Protein AF-A0A2U3F2V1-F1 (afdb_monomer_lite)

Foldseek 3Di:
DDVVVVQVVLLVVLACQAPQHNQEDEVPRDDPPDPDDFHKYKYWPDKDWDAPDDPDRDTDMDTDIDIDTDGFADADPPGPCRVVVRVVSVVRRVVSSVD

pLDDT: mean 91.69, std 7.23, range [61.81, 96.94]

Structure (mmCIF, N/CA/C/O backbone):
data_AF-A0A2U3F2V1-F1
#
_entry.id   AF-A0A2U3F2V1-F1
#
loop_
_atom_site.group_PDB
_atom_site.id
_atom_site.type_symbol
_atom_site.label_atom_id
_atom_site.label_alt_id
_atom_site.label_comp_id
_atom_site.label_asym_id
_atom_site.label_entity_id
_atom_site.label_seq_id
_atom_site.pdbx_PDB_ins_code
_atom_site.Cartn_x
_atom_site.Cartn_y
_atom_site.Cartn_z
_atom_site.occupancy
_atom_site.B_iso_or_equiv
_atom_site.auth_seq_id
_atom_site.auth_comp_id
_atom_site.auth_asym_id
_atom_site.auth_atom_id
_atom_site.pdbx_PDB_model_num
ATOM 1 N N . MET A 1 1 ? -15.440 -3.746 14.838 1.00 61.81 1 MET A N 1
ATOM 2 C CA . MET A 1 1 ? -14.649 -3.974 13.608 1.00 61.81 1 MET A CA 1
ATOM 3 C C . MET A 1 1 ? -13.186 -3.701 13.942 1.00 61.81 1 MET A C 1
ATOM 5 O O . MET A 1 1 ? -12.940 -2.729 14.636 1.00 61.81 1 MET A O 1
ATOM 9 N N . ASN A 1 2 ? -12.250 -4.579 13.570 1.00 83.19 2 ASN A N 1
ATOM 10 C CA . ASN A 1 2 ? -10.814 -4.450 13.891 1.00 83.19 2 ASN A CA 1
ATOM 11 C C . ASN A 1 2 ? -10.056 -3.918 12.656 1.00 83.19 2 ASN A C 1
ATOM 13 O O . ASN A 1 2 ? -10.437 -4.283 11.541 1.00 83.19 2 ASN A O 1
ATOM 17 N N . SER A 1 3 ? -9.002 -3.108 12.817 1.00 89.81 3 SER A N 1
ATOM 18 C CA . SER A 1 3 ? -8.172 -2.605 11.704 1.00 89.81 3 SER A CA 1
ATOM 19 C C . SER A 1 3 ? -7.656 -3.699 10.774 1.00 89.81 3 SER A C 1
ATOM 21 O O . SER A 1 3 ? -7.562 -3.476 9.570 1.00 89.81 3 SER A O 1
ATOM 23 N N . ALA A 1 4 ? -7.393 -4.904 11.291 1.00 90.94 4 ALA A N 1
ATOM 24 C CA . ALA A 1 4 ? -7.028 -6.056 10.465 1.00 90.94 4 ALA A CA 1
ATOM 25 C C . ALA A 1 4 ? -8.085 -6.357 9.388 1.00 90.94 4 ALA A C 1
ATOM 27 O O . ALA A 1 4 ? -7.738 -6.589 8.234 1.00 90.94 4 ALA A O 1
ATOM 28 N N . ARG A 1 5 ? -9.375 -6.260 9.735 1.00 92.06 5 ARG A N 1
ATOM 29 C CA . ARG A 1 5 ? -10.468 -6.491 8.788 1.00 92.06 5 ARG A CA 1
ATOM 30 C C . ARG A 1 5 ? -10.573 -5.375 7.752 1.00 92.06 5 ARG A C 1
ATOM 32 O O . ARG A 1 5 ? -10.813 -5.656 6.586 1.00 92.06 5 ARG A O 1
ATOM 39 N N . LEU A 1 6 ? -10.377 -4.120 8.162 1.00 93.38 6 LEU A N 1
ATOM 40 C CA . LEU A 1 6 ? -10.331 -2.985 7.232 1.00 93.38 6 LEU A CA 1
ATOM 41 C C . LEU A 1 6 ? -9.167 -3.120 6.244 1.00 93.38 6 LEU A C 1
ATOM 43 O O . LEU A 1 6 ? -9.338 -2.891 5.051 1.00 93.38 6 LEU A O 1
ATOM 47 N N . ARG A 1 7 ? -8.006 -3.567 6.728 1.00 95.12 7 ARG A N 1
ATOM 48 C CA . ARG A 1 7 ? -6.838 -3.853 5.895 1.00 95.12 7 ARG A CA 1
ATOM 49 C C . ARG A 1 7 ? -7.104 -4.976 4.893 1.00 95.12 7 ARG A C 1
ATOM 51 O O . ARG A 1 7 ? -6.779 -4.815 3.724 1.00 95.12 7 ARG A O 1
ATOM 58 N N . GLU A 1 8 ? -7.721 -6.078 5.317 1.00 94.88 8 GLU A N 1
ATOM 59 C CA . GLU A 1 8 ? -8.135 -7.162 4.411 1.00 94.88 8 GLU A CA 1
ATOM 60 C C . GLU A 1 8 ? -9.094 -6.671 3.323 1.00 94.88 8 GLU A C 1
ATOM 62 O O . GLU A 1 8 ? -8.922 -7.023 2.158 1.00 94.88 8 GLU A O 1
ATOM 67 N N . LEU A 1 9 ? -10.077 -5.840 3.687 1.00 95.62 9 LEU A N 1
ATOM 68 C CA . LEU A 1 9 ? -11.013 -5.253 2.727 1.00 95.62 9 LEU A CA 1
ATOM 69 C C . LEU A 1 9 ? -10.287 -4.371 1.707 1.00 95.62 9 LEU A C 1
ATOM 71 O O . LEU A 1 9 ? -10.552 -4.495 0.515 1.00 95.62 9 LEU A O 1
ATOM 75 N N . ALA A 1 10 ? -9.335 -3.543 2.145 1.00 96.00 10 ALA A N 1
ATOM 76 C CA . ALA A 1 10 ? -8.512 -2.742 1.242 1.00 96.00 10 ALA A CA 1
ATOM 77 C C . ALA A 1 10 ? -7.667 -3.624 0.304 1.00 96.00 10 ALA A C 1
ATOM 79 O O . ALA A 1 10 ? -7.663 -3.407 -0.905 1.00 96.00 10 ALA A O 1
ATOM 80 N N . VAL A 1 11 ? -7.017 -4.674 0.822 1.00 96.75 11 VAL A N 1
ATOM 81 C CA . VAL A 1 11 ? -6.269 -5.638 -0.006 1.00 96.75 11 VAL A CA 1
ATOM 82 C C . VAL A 1 11 ? -7.177 -6.262 -1.068 1.00 96.75 11 VAL A C 1
ATOM 84 O O . VAL A 1 11 ? -6.824 -6.281 -2.244 1.00 96.75 11 VAL A O 1
ATOM 87 N N . GLN A 1 12 ? -8.354 -6.753 -0.676 1.00 96.75 12 GLN A N 1
ATOM 88 C CA . GLN A 1 12 ? -9.312 -7.355 -1.606 1.00 96.75 12 GLN A CA 1
ATOM 89 C C . GLN A 1 12 ? -9.824 -6.353 -2.645 1.00 96.75 12 GLN A C 1
ATOM 91 O O . GLN A 1 12 ? -9.966 -6.716 -3.808 1.00 96.75 12 GLN A O 1
ATOM 96 N N . ALA A 1 13 ? -10.066 -5.104 -2.243 1.00 96.75 13 ALA A N 1
ATOM 97 C CA . ALA A 1 13 ? -10.570 -4.064 -3.128 1.00 96.75 13 ALA A CA 1
ATOM 98 C C . ALA A 1 13 ? -9.564 -3.654 -4.212 1.00 96.75 13 ALA A C 1
ATOM 100 O O . ALA A 1 13 ? -10.001 -3.320 -5.310 1.00 96.75 13 ALA A O 1
ATOM 101 N N . ILE A 1 14 ? -8.259 -3.689 -3.917 1.00 96.94 14 ILE A N 1
ATOM 102 C CA . ILE A 1 14 ? -7.183 -3.266 -4.834 1.00 96.94 14 ILE A CA 1
ATOM 103 C C . ILE A 1 14 ? -6.735 -4.409 -5.764 1.00 96.94 14 ILE A C 1
ATOM 105 O O . ILE A 1 14 ? -6.293 -4.167 -6.888 1.00 96.94 14 ILE A O 1
ATOM 109 N N . ARG A 1 15 ? -6.840 -5.672 -5.326 1.00 96.19 15 ARG A N 1
ATOM 110 C CA . ARG A 1 15 ? -6.382 -6.836 -6.107 1.00 96.19 15 ARG A CA 1
ATOM 111 C C . ARG A 1 15 ? -6.988 -6.871 -7.509 1.00 96.19 15 ARG A C 1
ATOM 113 O O . ARG A 1 15 ? -8.201 -6.845 -7.677 1.00 96.19 15 ARG A O 1
ATOM 120 N N . GLY A 1 16 ? -6.117 -7.024 -8.504 1.00 96.06 16 GLY A N 1
ATOM 121 C CA . GLY A 1 16 ? -6.487 -7.153 -9.912 1.00 96.06 16 GLY A CA 1
ATOM 122 C C . GLY A 1 16 ? -6.913 -5.844 -10.582 1.00 96.06 16 GLY A C 1
ATOM 123 O O . GLY A 1 16 ? -7.326 -5.890 -11.735 1.00 96.06 16 GLY A O 1
ATOM 124 N N . LYS A 1 17 ? -6.826 -4.700 -9.889 1.00 96.31 17 LYS A N 1
ATOM 125 C CA . LYS A 1 17 ? -7.247 -3.391 -10.41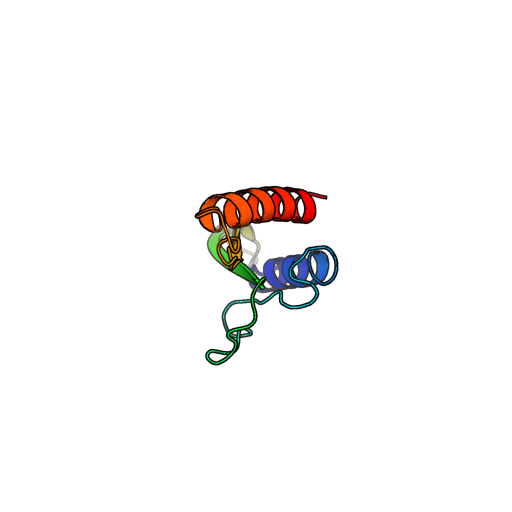8 1.00 96.31 17 LYS A CA 1
ATOM 126 C C . LYS A 1 17 ? -6.102 -2.441 -10.751 1.00 96.31 17 LYS A C 1
ATOM 128 O O . LYS A 1 17 ? -6.349 -1.384 -11.316 1.00 96.31 17 LYS A O 1
ATOM 133 N N . THR A 1 18 ? -4.875 -2.810 -10.402 1.00 96.44 18 THR A N 1
ATOM 134 C CA . THR A 1 18 ? -3.686 -1.985 -10.630 1.00 96.44 18 THR A CA 1
ATOM 135 C C . THR A 1 18 ? -2.639 -2.745 -11.437 1.00 96.44 18 THR A C 1
ATOM 137 O O . THR A 1 18 ? -2.731 -3.967 -11.600 1.00 96.44 18 THR A O 1
ATOM 140 N N . LEU A 1 19 ? -1.582 -2.050 -11.862 1.00 93.69 19 LEU A N 1
ATOM 141 C CA . LEU A 1 19 ? -0.384 -2.658 -12.457 1.00 93.69 19 LEU A CA 1
ATOM 142 C C . LEU A 1 19 ? 0.245 -3.770 -11.586 1.00 93.69 19 LEU A C 1
ATOM 144 O O . LEU A 1 19 ? 0.899 -4.671 -12.111 1.00 93.69 19 LEU A O 1
ATOM 148 N N . ALA A 1 20 ? 0.024 -3.766 -10.264 1.00 93.81 20 ALA A N 1
ATOM 149 C CA . ALA A 1 20 ? 0.477 -4.834 -9.365 1.00 93.81 20 ALA A CA 1
ATOM 150 C C . ALA A 1 20 ? -0.287 -6.162 -9.558 1.00 93.81 20 ALA A C 1
ATOM 152 O O . ALA A 1 20 ? 0.124 -7.201 -9.031 1.00 93.81 20 ALA A O 1
ATOM 153 N N . GLY A 1 21 ? -1.398 -6.163 -10.302 1.00 94.44 21 GLY A N 1
ATOM 154 C CA . GLY A 1 21 ? -2.239 -7.336 -10.505 1.00 94.44 21 GLY A CA 1
ATOM 155 C C . GLY A 1 21 ? -2.717 -7.905 -9.168 1.00 94.44 21 GLY A C 1
ATOM 156 O O . GLY A 1 21 ? -3.309 -7.208 -8.344 1.00 94.44 21 GLY A O 1
ATOM 157 N N . HIS A 1 22 ? -2.443 -9.186 -8.919 1.00 93.88 22 HIS A N 1
ATOM 158 C CA . HIS A 1 22 ? -2.801 -9.845 -7.657 1.00 93.88 22 HIS A CA 1
ATOM 159 C C . HIS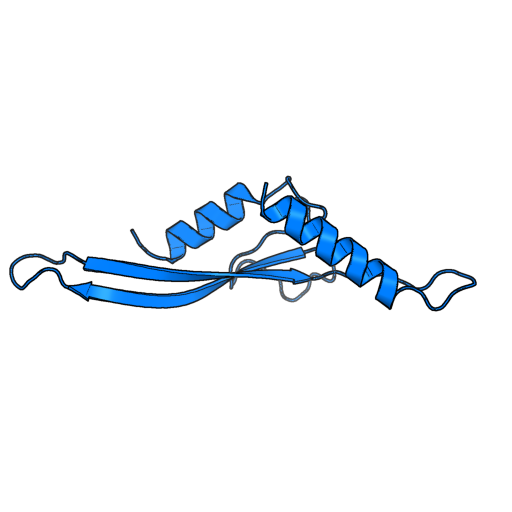 A 1 22 ? -1.746 -9.694 -6.546 1.00 93.88 22 HIS A C 1
ATOM 161 O O . HIS A 1 22 ? -1.981 -10.167 -5.431 1.00 93.88 22 HIS A O 1
ATOM 167 N N . ARG A 1 23 ? -0.615 -9.020 -6.809 1.00 93.81 23 ARG A N 1
ATOM 168 C CA . ARG A 1 23 ? 0.500 -8.821 -5.863 1.00 93.81 23 ARG A CA 1
ATOM 169 C C . ARG A 1 23 ? 0.200 -7.694 -4.871 1.00 93.81 23 ARG A C 1
ATOM 171 O O . ARG A 1 23 ? 0.890 -6.679 -4.805 1.00 93.81 23 ARG A O 1
ATOM 178 N N . VAL A 1 24 ? -0.870 -7.885 -4.103 1.00 95.25 24 VAL A N 1
ATOM 179 C CA . VAL A 1 24 ? -1.325 -6.984 -3.039 1.00 95.25 24 VAL A CA 1
ATOM 180 C C . VAL A 1 24 ? -1.358 -7.761 -1.726 1.00 95.25 24 VAL A C 1
ATOM 182 O O . VAL A 1 24 ? -2.086 -8.758 -1.597 1.00 95.25 24 VAL A O 1
ATOM 185 N N . TYR A 1 25 ? -0.569 -7.300 -0.758 1.00 94.69 25 TYR A N 1
ATOM 186 C CA . TYR A 1 25 ? -0.249 -8.039 0.461 1.00 94.69 25 TYR A CA 1
ATOM 187 C C . TYR A 1 25 ? -0.568 -7.245 1.733 1.00 94.69 25 TYR A C 1
ATOM 189 O O . TYR A 1 25 ? -0.459 -6.020 1.764 1.00 94.69 25 TYR A O 1
ATOM 197 N N . SER A 1 26 ? -0.901 -7.960 2.810 1.00 94.38 26 SER A N 1
ATOM 198 C CA . SER A 1 26 ? -0.849 -7.461 4.190 1.00 94.38 26 SER A CA 1
ATOM 199 C C . SER A 1 26 ? 0.517 -7.803 4.815 1.00 94.38 26 SER A C 1
ATOM 201 O O . SER A 1 26 ? 1.167 -8.755 4.369 1.00 94.38 26 SER A O 1
ATOM 203 N N . PRO A 1 27 ? 0.981 -7.091 5.868 1.00 87.88 27 PRO A N 1
ATOM 204 C CA . PRO A 1 27 ? 2.116 -7.524 6.669 1.00 87.88 27 PRO A CA 1
ATOM 205 C C . PRO A 1 27 ? 1.943 -8.995 7.059 1.00 87.88 27 PRO A C 1
ATOM 207 O O . PRO A 1 27 ? 0.933 -9.328 7.680 1.00 87.88 27 PRO A O 1
ATOM 210 N N . ARG A 1 28 ? 2.940 -9.826 6.715 1.00 84.56 28 ARG A N 1
ATOM 211 C CA . ARG A 1 28 ? 3.021 -11.302 6.854 1.00 84.56 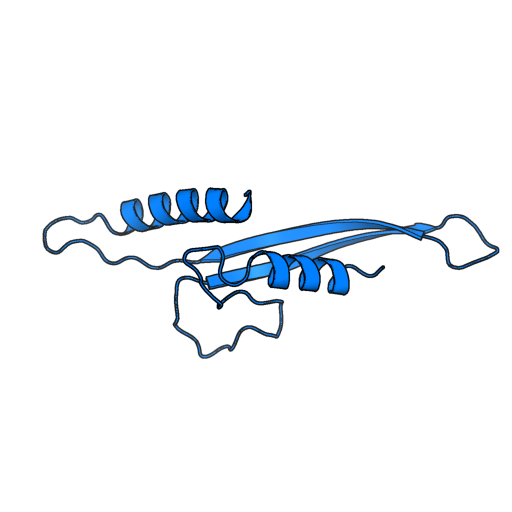28 ARG A CA 1
ATOM 212 C C . ARG A 1 28 ? 2.543 -12.146 5.667 1.00 84.56 28 ARG A C 1
ATOM 214 O O . ARG A 1 28 ? 2.917 -13.312 5.621 1.00 84.56 28 ARG A O 1
ATOM 221 N N . ASP A 1 29 ? 1.830 -11.576 4.699 1.00 86.94 29 ASP A N 1
ATOM 222 C CA . ASP A 1 29 ? 1.442 -12.306 3.477 1.00 86.94 29 ASP A CA 1
ATOM 223 C C . ASP A 1 29 ? 2.486 -12.172 2.362 1.00 86.94 29 ASP A C 1
ATOM 225 O O . ASP A 1 29 ? 2.511 -12.962 1.419 1.00 86.94 29 ASP A O 1
ATOM 229 N N . TRP A 1 30 ? 3.343 -11.152 2.445 1.00 83.81 30 TRP A N 1
ATOM 230 C CA . TRP A 1 30 ? 4.393 -10.927 1.463 1.00 83.81 30 TRP A CA 1
ATOM 231 C C . TRP A 1 30 ? 5.560 -11.896 1.690 1.00 83.81 30 TRP A C 1
ATOM 233 O O . TRP A 1 30 ? 6.208 -11.875 2.739 1.00 83.81 30 TRP A O 1
ATOM 243 N N . ALA A 1 31 ? 5.828 -12.751 0.700 1.00 76.44 31 ALA A N 1
ATOM 244 C CA . ALA A 1 31 ? 6.931 -13.699 0.752 1.00 76.44 31 ALA A CA 1
ATOM 245 C C . ALA A 1 31 ? 8.282 -12.970 0.705 1.00 76.44 31 ALA A C 1
ATOM 247 O O . ALA A 1 31 ? 8.554 -12.207 -0.218 1.00 76.44 31 ALA A O 1
ATOM 248 N N . THR A 1 32 ? 9.181 -13.290 1.639 1.00 65.75 32 TH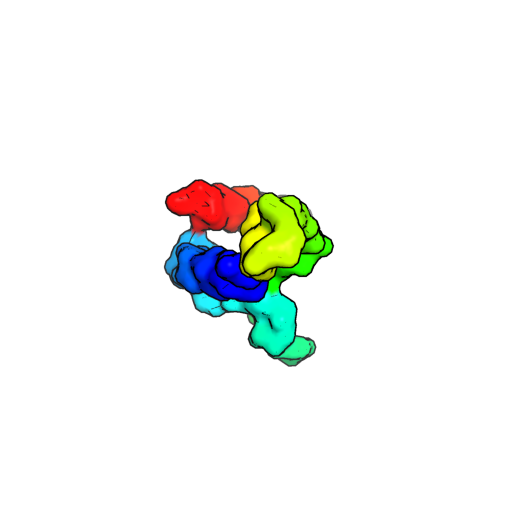R A N 1
ATOM 249 C CA . THR A 1 32 ? 10.535 -12.703 1.727 1.00 65.75 32 THR A CA 1
ATOM 250 C C . THR A 1 32 ? 11.448 -13.028 0.538 1.00 65.75 32 THR A C 1
ATOM 252 O O . THR A 1 32 ? 12.558 -12.513 0.465 1.00 65.75 32 THR A O 1
ATOM 255 N N . ARG A 1 33 ? 11.002 -13.900 -0.375 1.00 64.19 33 ARG A N 1
ATOM 256 C CA . ARG A 1 33 ? 11.765 -14.400 -1.530 1.00 64.19 33 ARG A CA 1
ATOM 257 C C . ARG A 1 33 ? 11.270 -13.875 -2.882 1.00 64.19 33 ARG A C 1
ATOM 259 O O . ARG A 1 33 ? 11.850 -14.228 -3.899 1.00 64.19 33 ARG A O 1
ATOM 266 N N . SER A 1 34 ? 10.194 -13.090 -2.908 1.00 64.62 34 SER A N 1
ATOM 267 C CA . SER A 1 34 ? 9.599 -12.596 -4.152 1.00 64.62 34 SER A CA 1
ATOM 268 C C . SER A 1 34 ? 10.320 -11.332 -4.623 1.00 64.62 34 SER A C 1
ATOM 270 O O . SER A 1 34 ? 10.147 -10.282 -4.007 1.00 64.62 34 SER A O 1
ATOM 272 N N . GLN A 1 35 ? 11.078 -11.421 -5.720 1.00 68.50 35 GLN A N 1
ATOM 273 C CA . GLN A 1 35 ? 11.590 -10.253 -6.464 1.00 68.50 35 GLN A CA 1
ATOM 274 C C . GLN A 1 35 ? 10.544 -9.668 -7.434 1.00 68.50 35 GLN A C 1
ATOM 276 O O . GLN A 1 35 ? 10.842 -8.782 -8.226 1.00 68.50 35 GLN A O 1
ATOM 281 N N . ASP A 1 36 ? 9.302 -10.146 -7.369 1.00 80.88 36 ASP A N 1
ATOM 282 C CA . ASP A 1 36 ? 8.274 -9.808 -8.344 1.00 80.88 36 ASP A CA 1
ATOM 283 C C . ASP A 1 36 ? 7.677 -8.413 -8.091 1.00 80.88 36 ASP A C 1
ATOM 285 O O . ASP A 1 36 ? 6.719 -8.252 -7.330 1.00 80.88 36 ASP A O 1
ATOM 289 N N . TYR A 1 37 ? 8.222 -7.406 -8.771 1.00 90.06 37 TYR A N 1
ATOM 290 C CA . TYR A 1 37 ? 7.614 -6.086 -8.930 1.00 90.06 37 TYR A CA 1
ATOM 291 C C . TYR A 1 37 ? 6.742 -6.024 -10.199 1.00 90.06 37 TYR A C 1
ATOM 293 O O . TYR A 1 37 ? 6.892 -6.848 -11.110 1.00 90.06 37 TYR A O 1
ATOM 301 N N . PRO A 1 38 ? 5.792 -5.077 -10.289 1.00 93.12 38 PRO A N 1
ATOM 302 C CA . PRO A 1 38 ? 5.265 -4.211 -9.226 1.00 93.12 38 PRO A CA 1
ATOM 303 C C . PRO A 1 38 ? 4.450 -4.934 -8.136 1.00 93.12 38 PRO A C 1
ATOM 305 O O . PRO A 1 38 ? 3.747 -5.906 -8.419 1.00 93.12 38 PRO A O 1
ATOM 308 N N . LEU A 1 39 ? 4.465 -4.406 -6.906 1.00 94.00 39 LEU A N 1
ATOM 309 C CA . LEU A 1 39 ? 3.655 -4.904 -5.782 1.00 94.00 39 LEU A CA 1
ATOM 310 C C . LEU A 1 39 ? 3.101 -3.781 -4.897 1.00 94.00 39 LEU A C 1
ATOM 312 O O . LEU A 1 39 ? 3.617 -2.665 -4.887 1.00 94.00 39 LEU A O 1
ATOM 316 N N . ILE A 1 40 ? 2.076 -4.103 -4.103 1.00 95.50 40 ILE A N 1
ATOM 317 C CA . ILE A 1 40 ? 1.477 -3.199 -3.112 1.00 95.50 40 ILE A CA 1
ATOM 318 C C . ILE A 1 40 ? 1.464 -3.865 -1.732 1.00 95.50 40 ILE A C 1
ATOM 320 O O . ILE A 1 40 ? 0.997 -4.995 -1.572 1.00 95.50 40 ILE A O 1
ATOM 324 N N . LEU A 1 41 ? 1.923 -3.138 -0.714 1.00 95.31 41 LEU A N 1
ATOM 325 C CA . LEU A 1 41 ? 1.830 -3.520 0.692 1.00 95.31 41 LEU A CA 1
ATOM 326 C C . LEU A 1 41 ? 0.833 -2.606 1.414 1.00 95.31 41 LEU A C 1
ATOM 328 O O . LEU A 1 41 ? 1.042 -1.399 1.504 1.00 95.31 41 LEU A O 1
ATOM 332 N N . VAL A 1 42 ? -0.235 -3.183 1.961 1.00 96.69 42 VAL A N 1
ATOM 333 C CA . VAL A 1 42 ? -1.237 -2.462 2.757 1.00 96.69 42 VAL A CA 1
ATOM 334 C C . VAL A 1 42 ? -0.976 -2.742 4.227 1.00 96.69 42 VAL A C 1
ATOM 336 O O . VAL A 1 42 ? -1.021 -3.895 4.639 1.00 96.69 42 VAL A O 1
ATOM 339 N N . GLN A 1 43 ? -0.727 -1.718 5.040 1.00 95.31 43 GLN A N 1
ATOM 340 C CA . GLN A 1 43 ? -0.379 -1.841 6.457 1.00 95.31 43 GLN A CA 1
ATOM 341 C C . GLN A 1 43 ? -1.327 -1.025 7.332 1.00 95.31 43 GLN A C 1
ATOM 343 O O . GLN A 1 43 ? -1.854 -0.001 6.913 1.00 95.31 43 GLN A O 1
ATOM 348 N N . THR A 1 44 ? -1.510 -1.454 8.579 1.00 94.75 44 THR A N 1
ATOM 349 C CA . THR A 1 44 ? -2.123 -0.615 9.613 1.00 94.75 44 THR A CA 1
ATOM 350 C C . THR A 1 44 ? -1.001 -0.017 10.440 1.00 94.75 44 THR A C 1
ATOM 352 O O . THR A 1 44 ? -0.337 -0.750 11.170 1.00 94.75 44 THR A O 1
ATOM 355 N N . VAL A 1 45 ? -0.773 1.287 10.308 1.00 94.56 45 VAL A N 1
ATOM 356 C CA . VAL A 1 45 ? 0.323 1.975 11.014 1.00 94.56 45 VAL A CA 1
ATOM 357 C C . VAL A 1 45 ? -0.125 2.593 12.332 1.00 94.56 45 VAL A C 1
ATOM 359 O O . VAL A 1 45 ? 0.695 2.838 13.209 1.00 94.56 45 VAL A O 1
ATOM 362 N N . TYR A 1 46 ? -1.429 2.820 12.482 1.00 93.81 46 TYR A N 1
ATOM 363 C CA . TYR A 1 46 ? -2.007 3.434 13.666 1.00 93.81 46 TYR A CA 1
ATOM 364 C C . TYR A 1 46 ? -3.418 2.903 13.923 1.00 93.81 46 TYR A C 1
ATOM 366 O O . TYR A 1 46 ? -4.199 2.719 12.985 1.00 93.81 46 TYR A O 1
ATOM 374 N N . GLU A 1 47 ? -3.748 2.668 15.189 1.00 93.44 47 GLU A N 1
ATOM 375 C CA . GLU A 1 47 ? -5.099 2.355 15.653 1.00 93.44 47 GLU A CA 1
ATOM 376 C C . GLU A 1 47 ? -5.290 2.952 17.048 1.00 93.44 47 GLU A C 1
ATOM 378 O O . GLU A 1 47 ? -4.521 2.662 17.963 1.00 93.44 47 GLU A O 1
ATOM 383 N N . GLU A 1 48 ? -6.342 3.746 17.212 1.00 93.31 48 GLU A N 1
ATOM 384 C CA . GLU A 1 48 ? -6.759 4.314 18.489 1.00 93.31 48 GLU A CA 1
ATOM 385 C C . GLU A 1 48 ? -8.233 4.003 18.743 1.00 93.31 48 GLU A C 1
ATOM 387 O O . GLU A 1 48 ? -9.054 3.996 17.821 1.00 93.31 48 GLU A O 1
ATOM 392 N N . LYS A 1 49 ? -8.567 3.709 20.003 1.00 92.56 49 LYS A N 1
ATOM 393 C CA . LYS A 1 49 ? -9.912 3.315 20.428 1.00 92.56 49 LYS A CA 1
ATOM 394 C C . LYS A 1 49 ? -10.396 4.199 21.562 1.00 92.56 49 LYS A C 1
ATOM 396 O O . LYS A 1 49 ? -9.818 4.206 22.645 1.00 92.56 49 LYS A O 1
ATOM 401 N N . PHE A 1 50 ? -11.525 4.850 21.336 1.00 93.44 50 PHE A N 1
ATOM 402 C CA . PHE A 1 50 ? -12.199 5.700 22.304 1.00 93.44 50 PHE A CA 1
ATOM 403 C C . PHE A 1 50 ? -13.358 4.933 22.926 1.00 93.44 50 PHE A C 1
ATOM 405 O O . PHE A 1 50 ? -14.315 4.584 22.236 1.00 93.44 50 PHE A O 1
ATOM 412 N N . SER A 1 51 ? -13.268 4.636 24.225 1.00 93.06 51 SER A N 1
ATOM 413 C CA . SER A 1 51 ? -14.344 3.948 24.947 1.00 93.06 51 SER A CA 1
ATOM 414 C C . SER A 1 51 ? -15.599 4.818 25.031 1.00 93.06 51 SER A C 1
ATOM 416 O O . SER A 1 51 ? -15.516 6.000 25.359 1.00 93.06 51 SER A O 1
ATOM 418 N N . LYS A 1 52 ? -16.769 4.213 24.804 1.00 92.56 52 LYS A N 1
ATOM 419 C CA . LYS A 1 52 ? -18.080 4.874 24.926 1.00 92.56 52 LYS A CA 1
ATOM 420 C C . LYS A 1 52 ? -18.678 4.831 26.331 1.00 92.56 52 LYS A C 1
ATOM 422 O O . LYS A 1 52 ? -19.771 5.347 26.544 1.00 92.56 52 LYS A O 1
ATOM 427 N N . GLY A 1 53 ? -18.002 4.218 27.300 1.00 91.38 53 GLY A N 1
ATOM 428 C CA . GLY A 1 53 ? -18.485 4.168 28.677 1.00 91.38 53 GLY A CA 1
ATOM 429 C C . GLY A 1 53 ? -18.070 2.908 29.421 1.00 91.38 53 GLY A C 1
ATOM 430 O O . GLY A 1 53 ? -17.251 2.119 28.961 1.00 91.38 53 GLY A O 1
ATOM 431 N N . ARG A 1 54 ? -18.633 2.736 30.620 1.00 83.56 54 ARG A N 1
ATOM 432 C CA . ARG A 1 54 ? -18.202 1.707 31.582 1.00 83.56 54 ARG A CA 1
ATOM 433 C C . ARG A 1 54 ? -19.022 0.414 31.538 1.00 83.56 54 ARG A C 1
ATOM 435 O O . ARG A 1 54 ? -18.593 -0.583 32.102 1.00 83.56 54 ARG A O 1
ATOM 442 N N . ASN A 1 55 ? -20.172 0.421 30.861 1.00 87.50 55 ASN A N 1
ATOM 443 C CA . ASN A 1 55 ? -21.176 -0.643 30.994 1.00 87.50 55 ASN A CA 1
ATOM 444 C C . ASN A 1 55 ? -21.140 -1.684 29.862 1.00 87.50 55 ASN A C 1
ATOM 446 O O . ASN A 1 55 ? -21.816 -2.703 29.956 1.00 87.50 55 ASN A O 1
ATOM 450 N N . ALA A 1 56 ? -20.376 -1.439 28.794 1.00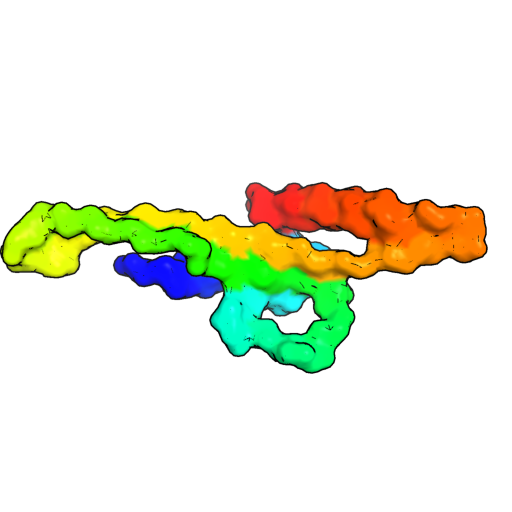 88.62 56 ALA A N 1
ATOM 451 C CA . ALA A 1 56 ? -20.191 -2.377 27.690 1.00 88.62 56 ALA A CA 1
ATOM 452 C C . ALA A 1 56 ? -18.886 -2.068 26.930 1.00 88.62 56 ALA A C 1
ATOM 454 O O . ALA A 1 56 ? -18.495 -0.901 26.859 1.00 88.62 56 ALA A O 1
ATOM 455 N N . PRO A 1 57 ? -18.225 -3.070 26.317 1.00 86.69 57 PRO A N 1
ATOM 456 C CA . PRO A 1 57 ? -17.042 -2.864 25.483 1.00 86.69 57 PRO A CA 1
ATOM 457 C C . PRO A 1 57 ? -17.441 -2.269 24.125 1.00 86.69 57 PRO A C 1
ATOM 459 O O . PRO A 1 57 ? -17.539 -2.963 23.113 1.00 86.69 57 PRO 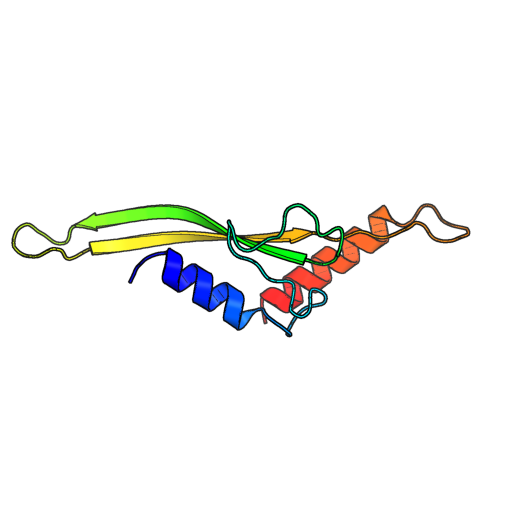A O 1
ATOM 462 N N . GLN A 1 58 ? -17.705 -0.966 24.116 1.00 91.12 58 GLN A N 1
ATOM 463 C CA . GLN A 1 58 ? -18.066 -0.194 22.934 1.00 91.12 58 GLN A CA 1
ATOM 464 C C . GLN A 1 58 ? -17.003 0.869 22.687 1.00 91.12 58 GLN A C 1
ATOM 466 O O . GLN A 1 58 ? -16.660 1.622 23.596 1.00 91.12 58 GLN A O 1
ATOM 471 N N . PHE A 1 59 ? -16.498 0.932 21.456 1.00 91.50 59 PHE A N 1
ATOM 472 C CA . PHE A 1 59 ? -15.420 1.840 21.085 1.00 91.50 59 PHE A CA 1
ATOM 473 C C . PHE A 1 59 ? -15.705 2.507 19.744 1.00 91.50 59 PHE A C 1
ATOM 475 O O . PHE A 1 59 ? -16.109 1.823 18.801 1.00 91.50 59 PHE A O 1
ATOM 482 N N . ASP A 1 60 ? -15.426 3.804 19.641 1.00 92.56 60 ASP A N 1
ATOM 483 C CA . ASP A 1 60 ? -15.123 4.419 18.347 1.00 92.56 60 ASP A CA 1
ATOM 484 C C . ASP A 1 60 ? -13.652 4.162 18.038 1.00 92.56 60 ASP A C 1
ATOM 486 O O . ASP A 1 60 ? -12.796 4.290 18.909 1.00 92.56 60 ASP A O 1
ATOM 490 N N . THR A 1 61 ? -13.351 3.716 16.822 1.00 91.81 61 THR A N 1
ATOM 491 C CA . THR A 1 61 ? -11.984 3.363 16.422 1.00 91.81 61 THR A CA 1
ATOM 492 C C . THR A 1 61 ? -11.562 4.223 15.248 1.00 91.81 61 THR A C 1
ATOM 494 O O . THR A 1 61 ? -12.254 4.253 14.232 1.00 91.81 61 THR A O 1
ATOM 497 N N . VAL A 1 62 ? -10.410 4.873 15.380 1.00 93.62 62 VAL A N 1
ATOM 498 C CA . VAL A 1 62 ? -9.738 5.580 14.289 1.00 93.62 62 VAL A CA 1
ATOM 499 C C . VAL A 1 62 ? -8.504 4.774 13.917 1.00 93.62 62 VAL A C 1
ATOM 501 O O . VAL A 1 62 ? -7.744 4.344 14.782 1.00 93.62 62 VAL A O 1
ATOM 504 N N . THR A 1 63 ? -8.310 4.520 12.628 1.00 93.88 63 THR A N 1
ATOM 505 C CA . THR A 1 63 ? -7.150 3.772 12.146 1.00 93.88 63 THR A CA 1
ATOM 506 C C . THR A 1 63 ? -6.630 4.369 10.853 1.00 93.88 63 THR A C 1
ATOM 508 O O . THR A 1 63 ? -7.411 4.816 10.013 1.00 93.88 63 THR A O 1
ATOM 511 N N . THR A 1 64 ? -5.311 4.346 10.691 1.00 95.94 64 THR A N 1
ATOM 512 C CA . THR A 1 64 ? -4.642 4.780 9.465 1.00 95.94 64 THR A CA 1
ATOM 513 C C . THR A 1 64 ? -4.136 3.553 8.724 1.00 95.94 64 THR A C 1
ATOM 515 O O . THR A 1 64 ? -3.295 2.801 9.236 1.00 95.94 64 THR A O 1
ATOM 518 N N . LEU A 1 65 ? -4.645 3.360 7.507 1.00 95.38 65 LEU A N 1
ATOM 519 C CA . LEU A 1 65 ? -4.103 2.395 6.561 1.00 95.38 65 LEU A CA 1
ATOM 520 C C . LEU A 1 65 ? -3.063 3.086 5.680 1.00 95.38 65 LEU A C 1
ATOM 522 O O . LEU A 1 65 ? -3.349 4.106 5.061 1.00 95.38 65 LEU A O 1
ATOM 526 N N . GLN A 1 66 ? -1.863 2.520 5.622 1.00 96.69 66 GLN A N 1
ATOM 527 C CA . GLN A 1 66 ? -0.825 2.918 4.681 1.00 96.69 66 GLN A CA 1
ATOM 528 C C . GLN A 1 66 ? -0.839 1.948 3.501 1.00 96.69 66 GLN A C 1
ATOM 530 O O . GLN A 1 66 ? -0.754 0.738 3.702 1.00 96.69 66 GLN A O 1
ATOM 535 N N . ILE A 1 67 ? -0.924 2.471 2.281 1.00 96.62 67 ILE A N 1
ATOM 536 C CA . ILE A 1 67 ? -0.818 1.694 1.043 1.00 96.62 67 ILE A CA 1
ATOM 537 C C . ILE A 1 67 ? 0.502 2.088 0.382 1.00 96.62 67 ILE A C 1
ATOM 539 O O . ILE A 1 67 ? 0.658 3.221 -0.062 1.00 96.62 67 ILE A O 1
ATOM 543 N N . ALA A 1 68 ? 1.469 1.174 0.366 1.00 95.38 68 ALA A N 1
ATOM 544 C CA . ALA A 1 68 ? 2.794 1.400 -0.195 1.00 95.38 68 ALA A CA 1
ATOM 545 C C . ALA A 1 68 ? 2.967 0.589 -1.484 1.00 95.38 68 ALA A C 1
ATOM 547 O O . ALA A 1 68 ? 3.083 -0.637 -1.438 1.00 95.38 68 ALA A O 1
ATOM 548 N N . ALA A 1 69 ? 2.992 1.276 -2.625 1.00 95.06 69 ALA A N 1
ATOM 549 C CA . ALA A 1 69 ? 3.356 0.699 -3.914 1.00 95.06 69 ALA A CA 1
ATOM 550 C C . ALA A 1 69 ? 4.883 0.629 -4.061 1.00 95.06 69 ALA A C 1
ATOM 552 O O . ALA A 1 69 ? 5.598 1.526 -3.615 1.00 95.06 69 ALA A O 1
ATOM 553 N N . ARG A 1 70 ? 5.385 -0.442 -4.677 1.00 93.12 70 ARG A N 1
ATOM 554 C CA . ARG A 1 70 ? 6.802 -0.618 -5.009 1.00 93.12 70 ARG A CA 1
ATOM 555 C C . ARG A 1 70 ? 6.926 -1.116 -6.442 1.00 93.12 70 ARG A C 1
ATOM 557 O O . ARG A 1 70 ? 6.224 -2.055 -6.824 1.00 93.12 70 ARG A O 1
ATOM 564 N N . LEU A 1 71 ? 7.791 -0.473 -7.214 1.00 93.12 71 LEU A N 1
ATOM 565 C CA . LEU A 1 71 ? 8.015 -0.741 -8.629 1.00 93.12 71 LEU A CA 1
ATOM 566 C C . LEU A 1 71 ? 9.516 -0.727 -8.924 1.00 93.12 71 LEU A C 1
ATOM 568 O O . LEU A 1 71 ? 10.289 -0.126 -8.179 1.00 93.12 71 LEU A O 1
ATOM 572 N N . GLU A 1 72 ? 9.889 -1.376 -10.019 1.00 92.56 72 GLU A N 1
ATOM 573 C CA . GLU A 1 72 ? 11.236 -1.396 -10.576 1.00 92.56 72 GLU A CA 1
ATOM 574 C C . GLU A 1 72 ? 11.112 -1.167 -12.082 1.00 92.56 72 GLU A C 1
ATOM 576 O O . GLU A 1 72 ? 10.237 -1.753 -12.717 1.00 92.56 72 GLU A O 1
ATOM 581 N N . GLU A 1 73 ? 11.960 -0.301 -12.627 1.00 93.88 73 GLU A N 1
ATOM 582 C CA . GLU A 1 73 ? 12.071 -0.035 -14.059 1.00 93.88 73 GLU A CA 1
ATOM 583 C C . GLU A 1 73 ? 13.553 0.008 -14.418 1.00 93.88 73 GLU A C 1
ATOM 585 O O . GLU A 1 73 ? 14.368 0.518 -13.645 1.00 93.88 73 GLU A O 1
ATOM 590 N N . LEU A 1 74 ? 13.886 -0.533 -15.587 1.00 92.62 74 LEU A N 1
ATOM 591 C CA . LEU A 1 74 ? 15.230 -0.461 -16.144 1.00 92.62 74 LEU A CA 1
ATOM 592 C C . LEU A 1 74 ? 15.350 0.765 -17.051 1.00 92.62 74 LEU A C 1
ATOM 594 O O . LEU A 1 74 ? 14.372 1.201 -17.672 1.00 92.62 74 LEU A O 1
ATOM 598 N N . ASP A 1 75 ? 16.569 1.285 -17.144 1.00 94.69 75 ASP A N 1
ATOM 599 C CA . ASP A 1 75 ? 16.922 2.303 -18.127 1.00 94.69 75 ASP A CA 1
ATOM 600 C C . ASP A 1 75 ? 16.649 1.802 -19.554 1.00 94.69 75 ASP A C 1
ATOM 602 O O . ASP A 1 75 ? 16.632 0.597 -19.839 1.00 94.69 75 ASP A O 1
ATOM 606 N N . GLY A 1 76 ? 16.374 2.735 -20.463 1.00 90.94 76 GLY A N 1
ATOM 607 C CA . GLY A 1 76 ? 16.321 2.444 -21.888 1.00 90.94 76 GLY A CA 1
ATOM 608 C C . GLY A 1 76 ? 17.699 2.061 -22.431 1.00 90.94 76 GLY A C 1
ATOM 609 O O . GLY A 1 76 ? 18.727 2.378 -21.847 1.00 90.94 76 GLY A O 1
ATOM 610 N N . GLU A 1 77 ? 17.742 1.418 -23.601 1.00 88.75 77 GLU A N 1
ATOM 611 C CA . GLU A 1 77 ? 19.020 1.045 -24.236 1.00 88.75 77 GLU A CA 1
ATOM 612 C C . GLU A 1 77 ? 19.925 2.252 -24.544 1.00 88.75 77 GLU A C 1
ATOM 614 O O . GLU A 1 77 ? 21.136 2.089 -24.686 1.00 88.75 77 GLU A O 1
ATOM 619 N N . LEU A 1 78 ? 19.338 3.446 -24.679 1.00 89.06 78 LEU A N 1
ATOM 620 C CA . LEU A 1 78 ? 20.024 4.674 -25.088 1.00 89.06 78 LEU A CA 1
ATOM 621 C C . LEU A 1 78 ? 19.865 5.838 -24.096 1.00 89.06 78 LEU A C 1
ATOM 623 O O . LEU A 1 78 ? 20.534 6.852 -24.276 1.00 89.06 78 LEU A O 1
ATOM 627 N N . ASP A 1 79 ? 19.011 5.700 -23.079 1.00 90.94 79 ASP A N 1
ATOM 628 C CA . ASP A 1 79 ? 18.623 6.781 -22.169 1.00 90.94 79 ASP A CA 1
ATOM 629 C C . ASP A 1 79 ? 18.643 6.296 -20.710 1.00 90.94 79 ASP A C 1
ATOM 631 O O . ASP A 1 79 ? 18.043 5.269 -20.393 1.00 90.94 79 ASP A O 1
ATOM 635 N N . ASP A 1 80 ? 19.255 7.075 -19.811 1.00 91.44 80 ASP A N 1
ATOM 636 C CA . ASP A 1 80 ? 19.269 6.837 -18.355 1.00 91.44 80 ASP A CA 1
ATOM 637 C C . ASP A 1 80 ? 17.938 7.293 -17.713 1.00 91.44 80 ASP A C 1
ATOM 639 O O . ASP A 1 80 ? 17.873 8.260 -16.944 1.00 91.44 80 ASP A O 1
ATOM 643 N N . ASP A 1 81 ? 16.832 6.660 -18.109 1.00 94.94 81 ASP A N 1
ATOM 644 C CA . ASP A 1 81 ? 15.464 7.123 -17.854 1.00 94.94 81 ASP A CA 1
ATOM 645 C C . ASP A 1 81 ? 14.630 6.223 -16.917 1.00 94.94 81 ASP A C 1
ATOM 647 O O . ASP A 1 81 ? 13.451 6.508 -16.670 1.00 94.94 81 ASP A O 1
ATOM 651 N N . GLY A 1 82 ? 15.215 5.174 -16.334 1.00 94.81 82 GLY A N 1
ATOM 652 C CA . GLY A 1 82 ? 14.527 4.220 -15.459 1.00 94.81 82 GLY A CA 1
ATOM 653 C C . GLY A 1 82 ? 13.892 4.890 -14.238 1.00 94.81 82 GLY A C 1
ATOM 654 O O . GLY A 1 82 ? 12.740 4.618 -13.886 1.00 94.81 82 GLY A O 1
ATOM 655 N N . ALA A 1 83 ? 14.585 5.865 -13.641 1.00 94.50 83 ALA A N 1
ATOM 656 C CA . ALA A 1 83 ? 14.059 6.651 -12.522 1.00 94.50 83 ALA A CA 1
ATOM 657 C C . ALA A 1 83 ? 12.832 7.504 -12.908 1.00 94.50 83 ALA A C 1
ATOM 659 O O . ALA A 1 83 ? 11.914 7.682 -12.107 1.00 94.50 83 ALA A O 1
ATOM 660 N N . MET A 1 84 ? 12.783 8.018 -14.138 1.00 95.94 84 MET A N 1
ATOM 661 C CA . MET A 1 84 ? 11.621 8.759 -14.633 1.00 95.94 84 MET A CA 1
ATOM 662 C C . MET A 1 84 ? 10.450 7.805 -14.903 1.00 95.94 84 MET A C 1
ATOM 664 O O . MET A 1 84 ? 9.321 8.080 -14.490 1.00 95.94 84 MET A O 1
ATOM 668 N N . LYS A 1 85 ? 10.717 6.660 -15.546 1.00 95.88 85 LYS A N 1
ATOM 669 C CA . LYS A 1 85 ? 9.714 5.621 -15.828 1.00 95.88 85 LYS A CA 1
ATOM 670 C C . LYS A 1 85 ? 9.043 5.119 -14.551 1.00 95.88 85 LYS A C 1
ATOM 672 O O . LYS A 1 85 ? 7.813 5.062 -14.489 1.00 95.88 85 LYS A O 1
ATOM 677 N N . VAL A 1 86 ? 9.827 4.817 -13.511 1.00 95.88 86 VAL A N 1
ATOM 678 C CA . VAL A 1 86 ? 9.274 4.299 -12.250 1.00 95.88 86 VAL A CA 1
ATOM 679 C C . VAL A 1 86 ? 8.389 5.335 -11.558 1.00 95.88 86 VAL A C 1
ATOM 681 O O . VAL A 1 86 ? 7.341 4.980 -11.022 1.00 95.88 86 VAL A O 1
ATOM 684 N N . GLN A 1 87 ? 8.757 6.619 -11.619 1.00 95.88 87 GLN A N 1
ATOM 685 C CA . GLN A 1 87 ? 7.974 7.706 -11.032 1.00 95.88 87 GLN A CA 1
ATOM 686 C C . GLN A 1 87 ? 6.624 7.884 -11.741 1.00 95.88 87 GLN A C 1
ATOM 688 O O . GLN A 1 87 ? 5.589 7.952 -11.078 1.00 95.88 87 GLN A O 1
ATOM 693 N N . LEU A 1 88 ? 6.608 7.875 -13.078 1.00 96.81 88 LEU A N 1
ATOM 694 C CA . LEU A 1 88 ? 5.365 7.952 -13.856 1.00 96.81 88 LEU A CA 1
ATOM 695 C C . LEU A 1 88 ? 4.446 6.752 -13.578 1.00 96.81 88 LEU A C 1
ATOM 697 O O . LEU A 1 88 ? 3.236 6.910 -13.407 1.00 96.81 88 LEU A O 1
ATOM 701 N N . ASN A 1 89 ? 5.013 5.546 -13.471 1.00 96.38 89 ASN A N 1
ATOM 702 C CA . ASN A 1 89 ? 4.241 4.347 -13.145 1.00 96.38 89 ASN A CA 1
ATOM 703 C C . ASN A 1 89 ? 3.738 4.343 -11.688 1.00 96.38 89 ASN A C 1
ATOM 705 O O . ASN A 1 89 ? 2.645 3.835 -11.431 1.00 96.38 89 ASN A O 1
ATOM 709 N N . LEU A 1 90 ? 4.473 4.942 -10.742 1.00 96.50 90 LEU A N 1
ATOM 710 C CA . LEU A 1 90 ? 4.009 5.170 -9.366 1.00 96.50 90 LEU A CA 1
ATOM 711 C C . LEU A 1 90 ? 2.812 6.126 -9.315 1.00 96.50 90 LEU A C 1
ATOM 713 O O . LEU A 1 90 ? 1.837 5.845 -8.616 1.00 96.50 90 LEU A O 1
ATOM 717 N N . GLU A 1 91 ? 2.864 7.229 -10.062 1.00 96.56 91 GLU A N 1
ATOM 718 C CA . GLU A 1 91 ? 1.767 8.199 -10.159 1.00 96.56 91 GLU A CA 1
ATOM 719 C C . GLU A 1 91 ? 0.519 7.560 -10.766 1.00 96.56 91 GLU A C 1
ATOM 721 O O . GLU A 1 91 ? -0.563 7.630 -10.180 1.00 96.56 91 GLU A O 1
ATOM 726 N N . ARG A 1 92 ? 0.687 6.816 -11.864 1.00 96.38 92 ARG A N 1
ATOM 727 C CA . ARG A 1 92 ? -0.392 6.021 -12.453 1.00 96.38 92 ARG A CA 1
ATOM 728 C C . ARG A 1 92 ? -0.975 5.016 -11.458 1.00 96.38 92 ARG A C 1
ATOM 730 O O . ARG A 1 92 ? -2.192 4.899 -11.348 1.00 96.38 92 ARG A O 1
ATOM 737 N N . MET A 1 93 ? -0.136 4.287 -10.724 1.00 95.62 93 MET A N 1
ATOM 738 C CA . MET A 1 93 ? -0.618 3.294 -9.761 1.00 95.62 93 MET A CA 1
ATOM 739 C C . MET A 1 93 ? -1.378 3.945 -8.603 1.00 95.62 93 MET A C 1
ATOM 741 O O . MET A 1 93 ? -2.351 3.372 -8.117 1.00 95.62 93 MET A O 1
ATOM 745 N N . LYS A 1 94 ? -0.973 5.146 -8.174 1.00 96.38 94 LYS A N 1
ATOM 746 C CA . LYS A 1 94 ? -1.729 5.930 -7.195 1.00 96.38 94 LYS A CA 1
ATOM 747 C C . LYS A 1 94 ? -3.135 6.242 -7.718 1.00 96.38 94 LYS A C 1
ATOM 749 O O . LYS A 1 94 ? -4.097 5.991 -6.999 1.00 96.38 94 LYS A O 1
ATOM 754 N N . GLU A 1 95 ? -3.267 6.705 -8.961 1.00 96.81 95 GLU A N 1
ATOM 755 C CA . GLU A 1 95 ? -4.585 6.946 -9.569 1.00 96.81 95 GLU A CA 1
ATOM 756 C C . GLU A 1 95 ? -5.430 5.667 -9.668 1.00 96.81 95 GLU A C 1
ATOM 758 O O . GLU A 1 95 ? -6.633 5.702 -9.426 1.00 96.81 95 GLU A O 1
ATOM 763 N N . GLU A 1 96 ? -4.819 4.526 -10.006 1.00 96.31 96 GLU A N 1
ATOM 764 C CA . GLU A 1 96 ? -5.505 3.227 -10.058 1.00 96.31 96 GLU A CA 1
ATOM 765 C C . GLU A 1 96 ? -5.996 2.765 -8.672 1.00 96.31 96 GLU A C 1
ATOM 767 O O . GLU A 1 96 ? -7.015 2.085 -8.585 1.00 96.31 96 GLU A O 1
ATOM 772 N N . ILE A 1 97 ? -5.299 3.132 -7.589 1.00 95.94 97 ILE A N 1
ATOM 773 C CA . ILE A 1 97 ? -5.708 2.842 -6.202 1.00 95.94 97 ILE A CA 1
ATOM 774 C C . ILE A 1 97 ? -6.871 3.742 -5.753 1.00 95.94 97 ILE A C 1
ATOM 776 O O . ILE A 1 97 ? -7.689 3.315 -4.939 1.00 95.94 97 ILE A O 1
ATOM 780 N N . GLU A 1 98 ? -6.931 4.982 -6.242 1.00 94.31 98 GLU A N 1
ATOM 781 C CA . GLU A 1 98 ? -7.934 5.982 -5.845 1.00 94.31 98 GLU A CA 1
ATOM 782 C C . GLU A 1 98 ? -9.290 5.834 -6.570 1.00 94.31 98 GLU A C 1
ATOM 784 O O . GLU A 1 98 ? -10.268 6.447 -6.138 1.00 94.31 98 GLU A O 1
ATOM 789 N N . ARG A 1 99 ? -9.366 5.027 -7.640 1.00 89.31 99 ARG A N 1
ATOM 790 C CA . ARG A 1 99 ? -10.592 4.738 -8.416 1.00 89.31 99 ARG A CA 1
ATOM 791 C C . ARG A 1 99 ? -11.393 3.554 -7.867 1.00 89.31 99 ARG A C 1
ATOM 793 O O . ARG A 1 99 ? -12.640 3.665 -7.858 1.00 89.31 99 ARG A O 1
#

Sequence (99 aa):
MNSARLRELAVQAIRGKTLAGHRVYSPRDWATRSQDYPLILVQTVYEEKFSKGRNAPQFDTVTTLQIAARLEELDGELDDDGAMKVQLNLERMKEEIER

Secondary structure (DSSP, 8-state):
--HHHHHHHHHHHHTTSSTTTT-EE-TTTS-TT----SEEEEEEEEEEEEE--SSS--EEEEEEEEEEEE---PPPSS---HHHHHHHHHHHHHHHHH-

Radius of gyration: 17.71 Å; chains: 1; bounding box: 41×23×57 Å